Protein AF-A0A534W971-F1 (afdb_monomer_lite)

Sequence (145 aa):
DRLGAWLAGTLPEAEAAEVRRHLDSCAGCAEERDLLREGTSIVPPLPAVEPRVGFATRAAARASELQPRPLGSPWLRWALAGGVAAAAAAAAVLIARPARAPGDEMVVAQRLDLFEDLNVVQNQDALRDLDVVAVLHTLQPEGKP

Structure (mmCIF, N/CA/C/O backbone):
data_AF-A0A534W971-F1
#
_entry.id   AF-A0A534W971-F1
#
loop_
_atom_site.group_PDB
_atom_site.id
_atom_site.type_symbol
_atom_site.label_atom_id
_atom_site.label_alt_id
_atom_site.label_comp_id
_atom_site.label_asym_id
_atom_site.label_entity_id
_atom_site.label_seq_id
_atom_site.pdbx_PDB_ins_code
_atom_site.Cartn_x
_atom_site.Cartn_y
_atom_site.Cartn_z
_atom_site.occupancy
_atom_site.B_iso_or_equiv
_atom_site.auth_seq_id
_atom_site.auth_comp_id
_atom_site.auth_asym_id
_atom_site.auth_atom_id
_atom_site.pdbx_PDB_model_num
ATOM 1 N N . ASP A 1 1 ? -3.644 3.943 2.529 1.00 82.12 1 ASP A N 1
ATOM 2 C CA . ASP A 1 1 ? -4.897 3.512 3.166 1.00 82.12 1 ASP A CA 1
ATOM 3 C C . ASP A 1 1 ? -4.836 2.000 3.411 1.00 82.12 1 ASP A C 1
ATOM 5 O O . ASP A 1 1 ? -4.318 1.287 2.554 1.00 82.12 1 ASP A O 1
ATOM 9 N N . ARG A 1 2 ? -5.261 1.529 4.593 1.00 91.50 2 ARG A N 1
ATOM 10 C CA . ARG A 1 2 ? -5.144 0.124 5.037 1.00 91.50 2 ARG A CA 1
ATOM 11 C C . ARG A 1 2 ? -6.230 -0.758 4.412 1.00 91.50 2 ARG A C 1
ATOM 13 O O . ARG A 1 2 ? -5.945 -1.905 4.079 1.00 91.50 2 ARG A O 1
ATOM 20 N N . LEU A 1 3 ? -7.435 -0.221 4.198 1.00 93.81 3 LEU A N 1
ATOM 21 C CA . LEU A 1 3 ? -8.535 -0.946 3.555 1.00 93.81 3 LEU A CA 1
ATOM 22 C C . LEU A 1 3 ? -8.232 -1.213 2.074 1.00 93.81 3 LEU A C 1
ATOM 24 O O . LEU A 1 3 ? -8.362 -2.350 1.621 1.00 93.81 3 LEU A O 1
ATOM 28 N N . GLY A 1 4 ? -7.723 -0.215 1.345 1.00 91.69 4 GLY A N 1
ATOM 29 C CA . GLY A 1 4 ? -7.263 -0.399 -0.035 1.00 91.69 4 GLY A CA 1
ATOM 30 C C . GLY A 1 4 ? -6.147 -1.446 -0.179 1.00 91.69 4 GLY A C 1
ATOM 31 O O . GLY A 1 4 ? -6.210 -2.293 -1.066 1.00 91.69 4 GLY A O 1
ATOM 32 N N . ALA A 1 5 ? -5.157 -1.448 0.722 1.00 93.75 5 ALA A N 1
ATOM 33 C CA . ALA A 1 5 ? -4.091 -2.458 0.726 1.00 93.75 5 ALA A CA 1
ATOM 34 C C . ALA A 1 5 ? -4.616 -3.873 1.042 1.00 93.75 5 ALA A C 1
ATOM 36 O O . ALA A 1 5 ? -4.120 -4.860 0.496 1.00 93.75 5 ALA A O 1
ATOM 37 N N . TRP A 1 6 ? -5.636 -3.977 1.902 1.00 95.31 6 TRP A N 1
ATOM 38 C CA . TRP A 1 6 ? -6.327 -5.236 2.175 1.00 95.31 6 TRP A CA 1
ATOM 39 C C . TRP A 1 6 ? -7.080 -5.753 0.943 1.00 95.31 6 TRP A C 1
ATOM 41 O O . TRP A 1 6 ? -6.922 -6.915 0.578 1.00 95.31 6 TRP A O 1
ATOM 51 N N . LEU A 1 7 ? -7.840 -4.885 0.263 1.00 92.88 7 LEU A N 1
ATOM 52 C CA . LEU A 1 7 ? -8.568 -5.224 -0.968 1.00 92.88 7 LEU A CA 1
ATOM 53 C C . LEU A 1 7 ? -7.630 -5.635 -2.111 1.00 92.88 7 LEU A C 1
ATOM 55 O O . LEU A 1 7 ? -7.957 -6.540 -2.874 1.00 92.88 7 LEU A O 1
ATOM 59 N N . ALA A 1 8 ? -6.456 -5.008 -2.205 1.00 90.56 8 ALA A N 1
ATOM 60 C CA . ALA A 1 8 ? -5.423 -5.356 -3.178 1.00 90.56 8 ALA A CA 1
ATOM 61 C C . ALA A 1 8 ? -4.649 -6.644 -2.829 1.00 90.56 8 ALA A C 1
ATOM 63 O O . ALA A 1 8 ? -3.823 -7.089 -3.624 1.00 90.56 8 ALA A O 1
ATOM 64 N N . GLY A 1 9 ? -4.874 -7.235 -1.648 1.00 93.44 9 GLY A N 1
ATOM 65 C CA . GLY A 1 9 ? -4.171 -8.440 -1.200 1.00 93.44 9 GLY A CA 1
ATOM 66 C C . GLY A 1 9 ? -2.686 -8.222 -0.893 1.00 93.44 9 GLY A C 1
ATOM 67 O O . GLY A 1 9 ? -1.913 -9.175 -0.908 1.00 93.44 9 GLY A O 1
ATOM 68 N N . THR A 1 10 ? -2.265 -6.981 -0.632 1.00 95.38 10 THR A N 1
ATOM 69 C CA . THR A 1 10 ? -0.850 -6.635 -0.397 1.00 95.38 10 THR A CA 1
ATOM 70 C C . THR A 1 10 ? -0.479 -6.562 1.084 1.00 95.38 10 THR A C 1
ATOM 72 O O . THR A 1 10 ? 0.680 -6.313 1.410 1.00 95.38 10 THR A O 1
ATOM 75 N N . LEU A 1 11 ? -1.449 -6.716 1.992 1.00 95.88 11 LEU A N 1
ATOM 76 C CA . LEU A 1 11 ? -1.190 -6.713 3.432 1.00 95.88 11 LEU A CA 1
ATOM 77 C C . LEU A 1 11 ? -0.617 -8.053 3.916 1.00 95.88 11 LEU A C 1
ATOM 79 O O . LEU A 1 11 ? -1.060 -9.106 3.458 1.00 95.88 11 LEU A O 1
ATOM 83 N N . PRO A 1 12 ? 0.284 -8.033 4.915 1.00 96.44 12 PRO A N 1
ATOM 84 C CA . PRO A 1 12 ? 0.650 -9.233 5.659 1.00 96.44 12 PRO A CA 1
ATOM 85 C C . PRO A 1 12 ? -0.573 -9.885 6.322 1.00 96.44 12 PRO A C 1
ATOM 87 O O . PRO A 1 12 ? -1.476 -9.191 6.791 1.00 96.44 12 PRO A O 1
ATOM 90 N N . GLU A 1 13 ? -0.573 -11.214 6.447 1.00 95.56 13 GLU A N 1
ATOM 91 C CA . GLU A 1 13 ? -1.706 -11.981 7.002 1.00 95.56 13 GLU A CA 1
ATOM 92 C C . GLU A 1 13 ? -2.156 -11.509 8.393 1.00 95.56 13 GLU A C 1
ATOM 94 O O . GLU A 1 13 ? -3.354 -11.404 8.663 1.00 95.56 13 GLU A O 1
ATOM 99 N N . ALA A 1 14 ? -1.206 -11.168 9.271 1.00 95.38 14 ALA A N 1
ATOM 100 C CA . ALA A 1 14 ? -1.509 -10.662 10.610 1.00 95.38 14 ALA A CA 1
ATOM 101 C C . ALA A 1 14 ? -2.327 -9.359 10.556 1.00 95.38 14 ALA A C 1
ATOM 103 O O . ALA A 1 14 ? -3.346 -9.224 11.233 1.00 95.38 14 ALA A O 1
ATOM 104 N N . GLU A 1 15 ? -1.932 -8.430 9.687 1.00 96.50 15 GLU A N 1
ATOM 105 C CA . GLU A 1 15 ? -2.641 -7.167 9.491 1.00 96.50 15 GLU A CA 1
ATOM 106 C C . GLU A 1 15 ? -3.984 -7.370 8.785 1.00 96.50 15 GLU A C 1
ATOM 108 O O . GLU A 1 15 ? -4.981 -6.736 9.132 1.00 96.50 15 GLU A O 1
ATOM 113 N N . ALA A 1 16 ? -4.049 -8.300 7.831 1.00 96.62 16 ALA A N 1
ATOM 114 C CA . ALA A 1 16 ? -5.289 -8.648 7.150 1.00 96.62 16 ALA A CA 1
ATOM 115 C C . ALA A 1 16 ? -6.327 -9.280 8.097 1.00 96.62 16 ALA A C 1
ATOM 117 O O . ALA A 1 16 ? -7.535 -9.139 7.878 1.00 96.62 16 ALA A O 1
ATOM 118 N N . ALA A 1 17 ? -5.883 -9.988 9.139 1.00 96.94 17 ALA A N 1
ATOM 119 C CA . ALA A 1 17 ? -6.757 -10.507 10.188 1.00 96.94 17 ALA A CA 1
ATOM 120 C C . ALA A 1 17 ? -7.297 -9.387 11.095 1.00 96.94 17 ALA A C 1
ATOM 122 O O . ALA A 1 17 ? -8.466 -9.422 11.481 1.00 96.94 17 ALA A O 1
ATOM 123 N N . GLU A 1 18 ? -6.484 -8.373 11.404 1.00 97.00 18 GLU A N 1
ATOM 124 C CA . GLU A 1 18 ? -6.941 -7.191 12.145 1.00 97.00 18 GLU A CA 1
ATOM 125 C C . GLU A 1 18 ? -7.994 -6.397 11.375 1.00 97.00 18 GLU A C 1
ATOM 127 O O . GLU A 1 18 ? -9.022 -6.038 11.949 1.00 97.00 18 GLU A O 1
ATOM 132 N N . VAL A 1 19 ? -7.762 -6.162 10.079 1.00 97.06 19 VAL A N 1
ATOM 133 C CA . VAL A 1 19 ? -8.720 -5.460 9.214 1.00 97.06 19 VAL A CA 1
ATOM 134 C C . VAL A 1 19 ? -10.041 -6.225 9.143 1.00 97.06 19 VAL A C 1
ATOM 136 O O . VAL A 1 19 ? -11.088 -5.620 9.349 1.00 97.06 19 VAL A O 1
ATOM 139 N N . ARG A 1 20 ? -10.013 -7.554 8.954 1.00 96.31 20 ARG A N 1
ATOM 140 C CA . ARG A 1 20 ? -11.229 -8.394 9.001 1.00 96.31 20 ARG A CA 1
ATOM 141 C C . ARG A 1 20 ? -12.006 -8.216 10.299 1.00 96.31 20 ARG A C 1
ATOM 143 O O . ARG A 1 20 ? -13.183 -7.888 10.258 1.00 96.31 20 ARG A O 1
ATOM 150 N N . ARG A 1 21 ? -11.326 -8.343 11.440 1.00 97.31 21 ARG A N 1
ATOM 151 C CA . ARG A 1 21 ? -11.959 -8.191 12.756 1.00 97.31 21 ARG A CA 1
ATOM 152 C C . ARG A 1 21 ? -12.613 -6.820 12.922 1.00 97.31 21 ARG A C 1
ATOM 154 O O . ARG A 1 21 ? -13.684 -6.718 13.509 1.00 97.31 21 ARG A O 1
ATOM 161 N N . HIS A 1 22 ? -11.970 -5.768 12.416 1.00 97.12 22 HIS A N 1
ATOM 162 C CA . HIS A 1 22 ? -12.541 -4.428 12.445 1.00 97.12 22 HIS A CA 1
ATOM 163 C C . HIS A 1 22 ? -13.796 -4.328 11.569 1.00 97.12 22 HIS A C 1
ATOM 165 O O . HIS A 1 22 ? -14.820 -3.843 12.046 1.00 97.12 22 HIS A O 1
ATOM 171 N N . LEU A 1 23 ? -13.737 -4.836 10.335 1.00 97.00 23 LEU A N 1
ATOM 172 C CA . LEU A 1 23 ? -14.872 -4.867 9.406 1.00 97.00 23 LEU A CA 1
ATOM 173 C C . LEU A 1 23 ? -16.068 -5.653 9.963 1.00 97.00 23 LEU A C 1
ATOM 175 O O . LEU A 1 23 ? -17.205 -5.259 9.730 1.00 97.00 23 LEU A O 1
ATOM 179 N N . ASP A 1 24 ? -15.824 -6.705 10.745 1.00 97.25 24 ASP A N 1
ATOM 180 C CA . ASP A 1 24 ? -16.884 -7.476 11.410 1.00 97.25 24 ASP A CA 1
ATOM 181 C C . ASP A 1 24 ? -17.558 -6.689 12.553 1.00 97.25 24 ASP A C 1
ATOM 183 O O . ASP A 1 24 ? -18.699 -6.963 12.919 1.00 97.25 24 ASP A O 1
ATOM 187 N N . SER A 1 25 ? -16.856 -5.705 13.127 1.00 97.31 25 SER A N 1
ATOM 188 C CA . SER A 1 25 ? -17.327 -4.902 14.267 1.00 97.31 25 SER A CA 1
ATOM 189 C C . SER A 1 25 ? -17.875 -3.520 13.891 1.00 97.31 25 SER A C 1
ATOM 191 O O . SER A 1 25 ? -18.576 -2.905 14.693 1.00 97.31 25 SER A O 1
ATOM 193 N N . CYS A 1 26 ? -17.553 -3.011 12.698 1.00 98.12 26 CYS A N 1
ATOM 194 C CA . CYS A 1 26 ? -17.836 -1.637 12.290 1.00 98.12 26 CYS A CA 1
ATOM 195 C C . CYS A 1 26 ? -18.648 -1.595 10.991 1.00 98.12 26 CYS A C 1
ATOM 197 O O . CYS A 1 26 ? -18.110 -1.786 9.900 1.00 98.12 26 CYS A O 1
ATOM 199 N N . ALA A 1 27 ? -19.939 -1.270 11.107 1.00 97.00 27 ALA A N 1
ATOM 200 C CA . ALA A 1 27 ? -20.851 -1.191 9.966 1.00 97.00 27 ALA A CA 1
ATOM 201 C C . ALA A 1 27 ? -20.429 -0.136 8.926 1.00 97.00 27 ALA A C 1
ATOM 203 O O . ALA A 1 27 ? -20.500 -0.410 7.735 1.00 97.00 27 ALA A O 1
ATOM 204 N N . GLY A 1 28 ? -19.928 1.030 9.355 1.00 97.25 28 GLY A N 1
ATOM 205 C CA . GLY A 1 28 ? -19.490 2.083 8.427 1.00 97.25 28 GLY A CA 1
ATOM 206 C C . GLY A 1 28 ? -18.288 1.664 7.575 1.00 97.25 28 GLY A C 1
ATOM 207 O O . GLY A 1 28 ? -18.266 1.893 6.371 1.00 97.25 28 GLY A O 1
ATOM 208 N N . CYS A 1 29 ? -17.313 0.971 8.168 1.00 96.50 29 CYS A N 1
ATOM 209 C CA . CYS A 1 29 ? -16.171 0.454 7.409 1.00 96.50 29 CYS A CA 1
ATOM 210 C C . CYS A 1 29 ? -16.550 -0.749 6.530 1.00 96.50 29 CYS A C 1
ATOM 212 O O . CYS A 1 29 ? -15.944 -0.956 5.479 1.00 96.50 29 CYS A O 1
ATOM 214 N N . ALA A 1 30 ? -17.548 -1.542 6.934 1.00 96.38 30 ALA A N 1
ATOM 215 C CA . ALA A 1 30 ? -18.102 -2.597 6.089 1.00 96.38 30 ALA A CA 1
ATOM 216 C C . ALA A 1 30 ? -18.830 -2.022 4.861 1.00 96.38 30 ALA A C 1
ATOM 218 O O . ALA A 1 30 ? -18.630 -2.523 3.757 1.00 96.38 30 ALA A O 1
ATOM 219 N N . GLU A 1 31 ? -19.598 -0.945 5.034 1.00 97.31 31 GLU A N 1
ATOM 220 C CA . GLU A 1 31 ? -20.243 -0.218 3.935 1.00 97.31 31 GLU A CA 1
ATOM 221 C C . GLU A 1 31 ? -19.205 0.382 2.976 1.00 97.31 31 GLU A C 1
ATOM 223 O O . GLU A 1 31 ? -19.296 0.187 1.765 1.00 97.31 31 GLU A O 1
ATOM 228 N N . GLU A 1 32 ? -18.156 1.023 3.500 1.00 95.88 32 GLU A N 1
ATOM 229 C CA . GLU A 1 32 ? -17.052 1.543 2.682 1.00 95.88 32 GLU A CA 1
ATOM 230 C C . GLU A 1 32 ? -16.363 0.436 1.868 1.00 95.88 32 GLU A C 1
ATOM 232 O O . GLU A 1 32 ? -16.118 0.595 0.670 1.00 95.88 32 GLU A O 1
ATOM 237 N N . ARG A 1 33 ? -16.093 -0.721 2.488 1.00 95.94 33 ARG A N 1
ATOM 238 C CA . ARG A 1 33 ? -15.556 -1.901 1.790 1.00 95.94 33 ARG A CA 1
ATOM 239 C C . ARG A 1 33 ? -16.460 -2.321 0.632 1.00 95.94 33 ARG A C 1
ATOM 241 O O . ARG A 1 33 ? -15.945 -2.670 -0.432 1.00 95.94 33 ARG A O 1
ATOM 248 N N . ASP A 1 34 ? -17.770 -2.333 0.843 1.00 95.56 34 ASP A N 1
ATOM 249 C CA . ASP A 1 34 ? -18.733 -2.781 -0.162 1.00 95.56 34 ASP A CA 1
ATOM 250 C C . ASP A 1 34 ? -18.813 -1.794 -1.332 1.00 95.56 34 ASP A C 1
ATOM 252 O O . ASP A 1 34 ? -18.723 -2.225 -2.483 1.00 95.56 34 ASP A O 1
ATOM 256 N N . LEU A 1 35 ? -18.817 -0.486 -1.055 1.00 95.38 35 LEU A N 1
ATOM 257 C CA . LEU A 1 35 ? -18.732 0.564 -2.078 1.00 95.38 35 LEU A CA 1
ATOM 258 C C . LEU A 1 35 ? -17.437 0.475 -2.897 1.00 95.38 35 LEU A C 1
ATOM 260 O O . LEU A 1 35 ? -17.456 0.593 -4.123 1.00 95.38 35 LEU A O 1
ATOM 264 N N . LEU A 1 36 ? -16.297 0.228 -2.244 1.00 93.62 36 LEU A N 1
ATOM 265 C CA . LEU A 1 36 ? -15.017 0.045 -2.936 1.00 93.62 36 LEU A CA 1
ATOM 266 C C . LEU A 1 36 ? -15.013 -1.223 -3.799 1.00 93.62 36 LEU A C 1
ATOM 268 O O . LEU A 1 36 ? -14.484 -1.218 -4.915 1.00 93.62 36 LEU A O 1
ATOM 272 N N . ARG A 1 37 ? -15.611 -2.317 -3.314 1.00 91.12 37 ARG A N 1
ATOM 273 C CA . ARG A 1 37 ? -15.743 -3.566 -4.076 1.00 91.12 37 ARG A CA 1
ATOM 274 C C . ARG A 1 37 ? -16.653 -3.389 -5.293 1.00 91.12 37 ARG A C 1
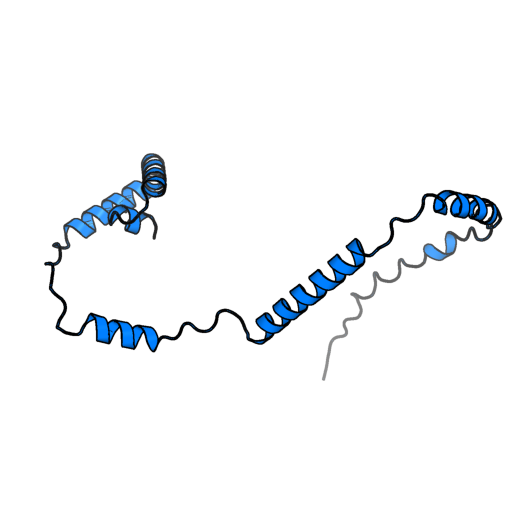ATOM 276 O O . ARG A 1 37 ? -16.323 -3.872 -6.373 1.00 91.12 37 ARG A O 1
ATOM 283 N N . GLU A 1 38 ? -17.762 -2.679 -5.137 1.00 93.44 38 GLU A N 1
ATOM 284 C CA . GLU A 1 38 ? -18.645 -2.332 -6.248 1.00 93.44 38 GLU A CA 1
ATOM 285 C C . GLU A 1 38 ? -17.910 -1.458 -7.272 1.00 93.44 38 GLU A C 1
ATOM 287 O O . GLU A 1 38 ? -17.843 -1.819 -8.447 1.00 93.44 38 GLU A O 1
ATOM 292 N N . GLY A 1 39 ? -17.248 -0.386 -6.829 1.00 91.06 39 GLY A N 1
ATOM 293 C CA . GLY A 1 39 ? -16.481 0.502 -7.706 1.00 91.06 39 GLY A CA 1
ATOM 294 C C . GLY A 1 39 ? -15.377 -0.223 -8.483 1.00 91.06 39 GLY A C 1
ATOM 295 O O . GLY A 1 39 ? -15.205 -0.005 -9.682 1.00 91.06 39 GLY A O 1
ATOM 296 N N . THR A 1 40 ? -14.658 -1.136 -7.827 1.00 87.81 40 THR A N 1
ATOM 297 C CA . THR A 1 40 ? -13.616 -1.948 -8.481 1.00 87.81 40 THR A CA 1
ATOM 298 C C . THR A 1 40 ? -14.179 -2.981 -9.450 1.00 87.81 40 THR A C 1
ATOM 300 O O . THR A 1 40 ? -13.522 -3.272 -10.444 1.00 87.81 40 THR A O 1
ATOM 303 N N . SER A 1 41 ? -15.397 -3.486 -9.235 1.00 88.00 41 SER A N 1
ATOM 304 C CA . SER A 1 41 ? -16.044 -4.416 -10.172 1.00 88.00 41 SER A CA 1
ATOM 305 C C . SER A 1 41 ? -16.395 -3.782 -11.525 1.00 88.00 41 SER A C 1
ATOM 307 O O . SER A 1 41 ? -16.490 -4.484 -12.530 1.00 88.00 41 SER A O 1
ATOM 309 N N . ILE A 1 42 ? -16.548 -2.454 -11.561 1.00 93.19 42 ILE A N 1
ATOM 310 C CA . ILE A 1 42 ? -16.847 -1.689 -12.780 1.00 93.19 42 ILE A CA 1
ATOM 311 C C . ILE A 1 42 ? -15.594 -1.538 -13.653 1.00 93.19 42 ILE A C 1
ATOM 313 O O . ILE A 1 42 ? -15.690 -1.431 -14.877 1.00 93.19 42 ILE A O 1
ATOM 317 N N . VAL A 1 43 ? -14.409 -1.522 -13.038 1.00 88.50 43 VAL A N 1
ATOM 318 C CA . VAL A 1 43 ? -13.142 -1.348 -13.747 1.00 88.50 43 VAL A CA 1
ATOM 319 C C . VAL A 1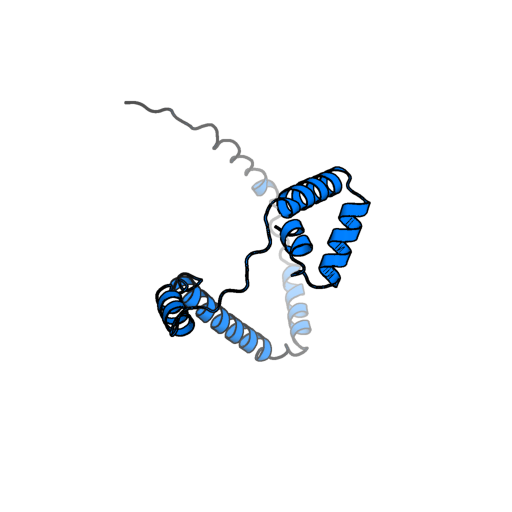 43 ? -12.651 -2.715 -14.233 1.00 88.50 43 VAL A C 1
ATOM 321 O O . VAL A 1 43 ? -12.312 -3.568 -13.412 1.00 88.50 43 VAL A O 1
ATOM 324 N N . PRO A 1 44 ? -12.573 -2.954 -15.554 1.00 85.12 44 PRO A N 1
ATOM 325 C CA . PRO A 1 44 ? -12.058 -4.217 -16.059 1.00 85.12 44 PRO A CA 1
ATOM 326 C C . PRO A 1 44 ? -10.584 -4.389 -15.661 1.00 85.12 44 PRO A C 1
ATOM 328 O O . PRO A 1 44 ? -9.833 -3.406 -15.644 1.00 85.12 44 PRO A O 1
ATOM 331 N N . PRO A 1 45 ? -10.136 -5.626 -15.376 1.00 83.69 45 PRO A N 1
ATOM 332 C CA . PRO A 1 45 ? -8.735 -5.877 -15.081 1.00 83.69 45 PRO A CA 1
ATOM 333 C C . PRO A 1 45 ? -7.878 -5.447 -16.273 1.00 83.69 45 PRO A C 1
ATOM 335 O O . PRO A 1 45 ? -8.167 -5.778 -17.426 1.00 83.69 45 PRO A O 1
ATOM 338 N N . LEU A 1 46 ? -6.814 -4.695 -15.993 1.00 86.56 46 LEU A N 1
ATOM 339 C CA . LEU A 1 46 ? -5.868 -4.295 -17.025 1.00 86.56 46 LEU A CA 1
ATOM 340 C C . LEU A 1 46 ? -5.123 -5.535 -17.537 1.00 86.56 46 LEU A C 1
ATOM 342 O O . LEU A 1 46 ? -4.694 -6.365 -16.729 1.00 86.56 46 LEU A O 1
ATOM 346 N N . PRO A 1 47 ? -4.934 -5.671 -18.860 1.00 88.44 47 PRO A N 1
ATOM 347 C CA . PRO A 1 47 ? -4.109 -6.741 -19.390 1.00 88.44 47 PRO A CA 1
ATOM 348 C C . PRO A 1 47 ? -2.679 -6.591 -18.865 1.00 88.44 47 PRO A C 1
ATOM 350 O O . PRO A 1 47 ? -2.164 -5.479 -18.734 1.00 88.44 47 PRO A O 1
ATOM 353 N N . ALA A 1 48 ? -2.020 -7.717 -18.598 1.00 86.38 48 ALA A N 1
ATOM 354 C CA . ALA A 1 48 ? -0.589 -7.713 -18.342 1.00 86.38 48 ALA A CA 1
ATOM 355 C C . ALA A 1 48 ? 0.130 -7.252 -19.621 1.00 86.38 48 ALA A C 1
ATOM 357 O O . ALA A 1 48 ? 0.092 -7.935 -20.645 1.00 86.38 48 ALA A O 1
ATOM 358 N N . VAL A 1 49 ? 0.738 -6.066 -19.578 1.00 90.19 49 VAL A N 1
ATOM 359 C CA . VAL A 1 49 ? 1.492 -5.489 -20.697 1.00 90.19 49 VAL A CA 1
ATOM 360 C C . VAL A 1 49 ? 2.973 -5.553 -20.368 1.00 90.19 49 VAL A C 1
ATOM 362 O O . VAL A 1 49 ? 3.409 -5.008 -19.354 1.00 90.19 49 VAL A O 1
ATOM 365 N N . GLU A 1 50 ? 3.749 -6.173 -21.255 1.00 91.94 50 GLU A N 1
ATOM 366 C CA . GLU A 1 50 ? 5.201 -6.199 -21.121 1.00 91.94 50 GLU A CA 1
ATOM 367 C C . GLU A 1 50 ? 5.773 -4.782 -21.321 1.00 91.94 50 GLU A C 1
ATOM 369 O O . GLU A 1 50 ? 5.475 -4.125 -22.332 1.00 91.94 50 GLU A O 1
ATOM 374 N N . PRO A 1 51 ? 6.591 -4.269 -20.386 1.00 91.62 51 PRO A N 1
ATOM 375 C CA . PRO A 1 51 ? 7.229 -2.974 -20.550 1.00 91.62 51 PRO A CA 1
ATOM 376 C C . PRO A 1 51 ? 8.126 -2.927 -21.794 1.00 91.62 51 PRO A C 1
ATOM 378 O O . PRO A 1 51 ? 8.768 -3.901 -22.179 1.00 91.62 51 PRO A O 1
ATOM 381 N N . ARG A 1 52 ? 8.245 -1.746 -22.415 1.00 93.44 52 ARG A N 1
ATOM 382 C CA . ARG A 1 52 ? 9.157 -1.558 -23.558 1.00 93.44 52 ARG A CA 1
ATOM 383 C C . ARG A 1 52 ? 10.605 -1.846 -23.153 1.00 93.44 52 ARG A C 1
ATOM 385 O O . ARG A 1 52 ? 11.025 -1.472 -22.057 1.00 93.44 52 ARG A O 1
ATOM 392 N N . VAL A 1 53 ? 11.403 -2.365 -24.088 1.00 95.25 53 VAL A N 1
ATOM 393 C CA . VAL A 1 53 ? 12.842 -2.617 -23.889 1.00 95.25 53 VAL A CA 1
ATOM 394 C C . VAL A 1 53 ? 13.545 -1.404 -23.254 1.00 95.25 53 VAL A C 1
ATOM 396 O O . VAL A 1 53 ? 13.311 -0.240 -23.613 1.00 95.25 53 VAL A O 1
ATOM 399 N N . GLY A 1 54 ? 14.372 -1.676 -22.241 1.00 93.62 54 GLY A N 1
ATOM 400 C CA . GLY A 1 54 ? 15.098 -0.664 -21.469 1.00 93.62 54 GLY A CA 1
ATOM 401 C C . GLY A 1 54 ? 14.250 0.132 -20.468 1.00 93.62 54 GLY A C 1
ATOM 402 O O . GLY A 1 54 ? 14.748 1.113 -19.917 1.00 93.62 54 GLY A O 1
ATOM 403 N N . PHE A 1 55 ? 12.984 -0.240 -20.225 1.00 95.25 55 PHE A N 1
ATOM 404 C CA . PHE A 1 55 ? 12.130 0.427 -19.231 1.00 95.25 55 PHE A CA 1
ATOM 405 C C . PHE A 1 55 ? 12.762 0.426 -17.838 1.00 95.25 55 PHE A C 1
ATOM 407 O O . PHE A 1 55 ? 12.896 1.495 -17.253 1.00 95.25 55 PHE A O 1
ATOM 414 N N . ALA A 1 56 ? 13.216 -0.733 -17.349 1.00 93.50 56 ALA A N 1
ATOM 415 C CA . ALA A 1 56 ? 13.839 -0.851 -16.030 1.00 93.50 56 ALA A CA 1
ATOM 416 C C . ALA A 1 56 ? 15.070 0.060 -15.890 1.00 93.50 56 ALA A C 1
ATOM 418 O O . ALA A 1 56 ? 15.197 0.782 -14.906 1.00 93.50 56 ALA A O 1
ATOM 419 N N . THR A 1 57 ? 15.930 0.104 -16.912 1.00 94.88 57 THR A N 1
ATOM 420 C CA . THR A 1 57 ? 17.116 0.973 -16.936 1.00 94.88 57 THR A CA 1
ATOM 421 C C . THR A 1 57 ? 16.736 2.451 -16.888 1.00 94.88 57 THR A C 1
ATOM 423 O O . THR A 1 57 ? 17.300 3.205 -16.099 1.00 94.88 57 THR A O 1
ATOM 426 N N . ARG A 1 58 ? 15.751 2.877 -17.695 1.00 94.19 58 ARG A N 1
ATOM 427 C CA . ARG A 1 58 ? 15.267 4.266 -17.680 1.00 94.19 58 ARG A CA 1
ATOM 428 C C . ARG A 1 58 ? 14.615 4.618 -16.344 1.00 94.19 58 ARG A C 1
ATOM 430 O O . ARG A 1 58 ? 14.883 5.691 -15.819 1.00 94.19 58 ARG A O 1
ATOM 437 N N . ALA A 1 59 ? 13.795 3.729 -15.788 1.00 93.81 59 ALA A N 1
ATOM 438 C CA . ALA A 1 59 ? 13.144 3.931 -14.497 1.00 93.81 59 ALA A CA 1
ATOM 439 C C . ALA A 1 59 ? 14.172 4.066 -13.364 1.00 93.81 59 ALA A C 1
ATOM 441 O O . ALA A 1 59 ? 14.085 5.006 -12.581 1.00 93.81 59 ALA A O 1
ATOM 442 N N . ALA A 1 60 ? 15.184 3.194 -13.327 1.00 91.12 60 ALA A N 1
ATOM 443 C CA . ALA A 1 60 ? 16.266 3.259 -12.347 1.00 91.12 60 ALA A CA 1
ATOM 444 C C . ALA A 1 60 ? 17.089 4.550 -12.473 1.00 91.12 60 ALA A C 1
ATOM 446 O O . ALA A 1 60 ? 17.354 5.204 -11.466 1.00 91.12 60 ALA A O 1
ATOM 447 N N . ALA A 1 61 ? 17.435 4.961 -13.699 1.00 91.31 61 ALA A N 1
ATOM 448 C CA . ALA A 1 61 ? 18.151 6.214 -13.935 1.00 91.31 61 ALA A CA 1
ATOM 449 C C . ALA A 1 61 ? 17.362 7.418 -13.390 1.00 91.31 61 ALA A C 1
ATOM 451 O O . ALA A 1 61 ? 17.890 8.197 -12.599 1.00 91.31 61 ALA A O 1
ATOM 452 N N . ARG A 1 62 ? 16.063 7.514 -13.703 1.00 89.69 62 ARG A N 1
ATOM 453 C CA . ARG A 1 62 ? 15.198 8.590 -13.188 1.00 89.69 62 ARG A CA 1
ATOM 454 C C . ARG A 1 62 ? 14.988 8.524 -11.676 1.00 89.69 62 ARG A C 1
ATOM 456 O O . ARG A 1 62 ? 14.966 9.560 -11.023 1.00 89.69 62 ARG A O 1
ATOM 463 N N . ALA A 1 63 ? 14.867 7.328 -11.107 1.00 88.00 63 ALA A N 1
ATOM 464 C CA . ALA A 1 63 ? 14.772 7.159 -9.66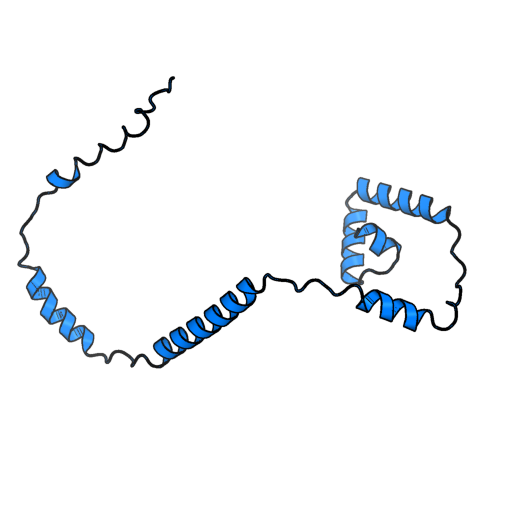0 1.00 88.00 63 ALA A CA 1
ATOM 465 C C . ALA A 1 63 ? 16.057 7.617 -8.950 1.00 88.00 63 ALA A C 1
ATOM 467 O O . ALA A 1 63 ? 15.982 8.185 -7.867 1.00 88.00 63 ALA A O 1
ATOM 468 N N . SER A 1 64 ? 17.226 7.426 -9.570 1.00 81.94 64 SER A N 1
ATOM 469 C CA . SER A 1 64 ? 18.503 7.897 -9.022 1.00 81.94 64 SER A CA 1
ATOM 470 C C . SER A 1 64 ? 18.689 9.418 -9.116 1.00 81.94 64 SER A C 1
ATOM 472 O O . SER A 1 64 ? 19.313 10.005 -8.236 1.00 81.94 64 SER A O 1
ATOM 474 N N . GLU A 1 65 ? 18.104 10.066 -10.134 1.00 80.12 65 GLU A N 1
ATOM 475 C CA . GLU A 1 65 ? 18.052 11.535 -10.249 1.00 80.12 65 GLU A CA 1
ATOM 476 C C . GLU A 1 65 ? 17.220 12.158 -9.118 1.00 80.12 65 GLU A C 1
ATOM 478 O O . GLU A 1 65 ? 17.525 13.251 -8.637 1.00 80.12 65 GLU A O 1
ATOM 483 N N . LEU A 1 66 ? 16.203 11.438 -8.635 1.00 75.44 66 LEU A N 1
ATOM 484 C CA . LEU A 1 66 ? 15.464 11.766 -7.419 1.00 75.44 66 LEU A CA 1
ATOM 485 C C . LEU A 1 66 ? 16.291 11.364 -6.190 1.00 75.44 66 LEU A C 1
ATOM 487 O O . LEU A 1 66 ? 15.888 10.504 -5.409 1.00 75.44 66 LEU A O 1
ATOM 491 N N . GLN A 1 67 ? 17.469 11.970 -6.012 1.00 67.94 67 GLN A N 1
ATOM 492 C CA . GLN A 1 67 ? 18.262 11.753 -4.804 1.00 67.94 67 GLN A CA 1
ATOM 493 C C . GLN A 1 67 ? 17.377 12.006 -3.574 1.00 67.94 67 GLN A C 1
ATOM 495 O O . GLN A 1 67 ? 16.844 13.116 -3.434 1.00 67.94 67 GLN A O 1
ATOM 500 N N . PRO A 1 68 ? 17.221 11.026 -2.659 1.00 63.72 68 PRO A N 1
ATOM 501 C CA . PRO A 1 68 ? 16.562 11.293 -1.397 1.00 63.72 68 PRO A CA 1
ATOM 502 C C . PRO A 1 68 ? 17.348 12.414 -0.730 1.00 63.72 68 PRO A C 1
ATOM 504 O O . PRO A 1 68 ? 18.561 12.302 -0.520 1.00 63.72 68 PRO A O 1
ATOM 507 N N . ARG A 1 69 ? 16.670 13.530 -0.439 1.00 65.12 69 ARG A N 1
ATOM 508 C CA . ARG A 1 69 ? 17.282 14.589 0.357 1.00 65.12 69 ARG A CA 1
ATOM 509 C C . ARG A 1 69 ? 17.819 13.927 1.622 1.00 65.12 69 ARG A C 1
ATOM 511 O O . ARG A 1 69 ? 17.060 13.187 2.251 1.00 65.12 69 ARG A O 1
ATOM 518 N N . PRO A 1 70 ? 19.101 14.131 1.973 1.00 67.56 70 PRO A N 1
ATOM 519 C CA . PRO A 1 70 ? 19.645 13.544 3.181 1.00 67.56 70 PRO A CA 1
ATOM 520 C C . PRO A 1 70 ? 18.714 13.902 4.339 1.00 67.56 70 PRO A C 1
ATOM 522 O O . PRO A 1 70 ? 18.500 15.078 4.627 1.00 67.56 70 PRO A O 1
ATOM 525 N N . LEU A 1 71 ? 18.115 12.881 4.956 1.00 60.59 71 LEU A N 1
ATOM 526 C CA . LEU A 1 71 ? 17.315 13.065 6.158 1.00 60.59 71 LEU A CA 1
ATOM 527 C C . LEU A 1 71 ? 18.262 13.606 7.234 1.00 60.59 71 LEU A C 1
ATOM 529 O O . LEU A 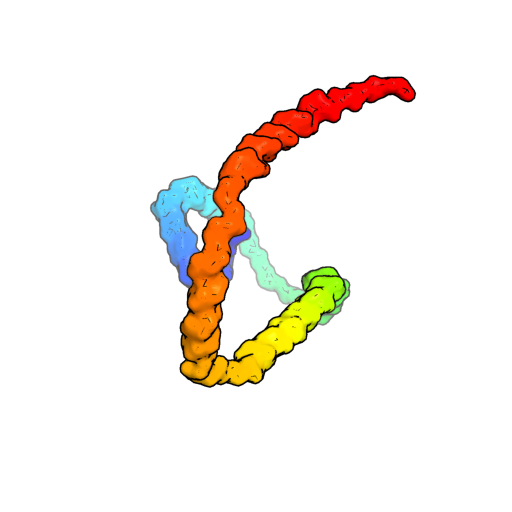1 71 ? 19.252 12.964 7.596 1.00 60.59 71 LEU A O 1
ATOM 533 N N . GLY A 1 72 ? 17.985 14.830 7.675 1.00 64.81 72 GLY A N 1
ATOM 534 C CA . GLY A 1 72 ? 18.761 15.543 8.683 1.00 64.81 72 GLY A CA 1
ATOM 535 C C . GLY A 1 72 ? 19.635 16.659 8.113 1.00 64.81 72 GLY A C 1
ATOM 536 O O . GLY A 1 72 ? 20.422 16.468 7.186 1.00 64.81 72 GLY A O 1
ATOM 537 N N . SER A 1 73 ? 19.518 17.836 8.734 1.00 74.56 73 SER A N 1
ATOM 538 C CA . SER A 1 73 ? 20.439 18.953 8.531 1.00 74.56 73 SER A CA 1
ATOM 539 C C . SER A 1 73 ? 21.879 18.494 8.797 1.00 74.56 73 SER A C 1
ATOM 541 O O . SER A 1 73 ? 22.103 17.751 9.760 1.00 74.56 73 SER A O 1
ATOM 543 N N . PRO A 1 74 ? 22.874 18.938 8.006 1.00 76.12 74 PRO A N 1
ATOM 544 C CA . PRO A 1 74 ? 24.279 18.621 8.259 1.00 76.12 74 PRO A CA 1
ATOM 545 C C . PRO A 1 74 ? 24.700 18.976 9.693 1.00 76.12 74 PRO A C 1
ATOM 547 O O . PRO A 1 74 ? 25.489 18.249 10.286 1.00 76.12 74 PRO A O 1
ATOM 550 N N . TRP A 1 75 ? 24.106 20.013 10.293 1.00 79.81 75 TRP A N 1
ATOM 551 C CA . TRP A 1 75 ? 24.349 20.389 11.688 1.00 79.81 75 TRP A CA 1
ATOM 552 C C . TRP A 1 75 ? 23.924 19.308 12.695 1.00 79.81 75 TRP A C 1
ATOM 554 O O . TRP A 1 75 ? 24.650 19.038 13.649 1.00 79.81 75 TRP A O 1
ATOM 564 N N . LEU A 1 76 ? 22.804 18.617 12.451 1.00 79.88 76 LEU A N 1
ATOM 565 C CA . LEU A 1 76 ? 22.313 17.552 13.332 1.00 79.88 76 LEU A CA 1
ATOM 566 C C . LEU A 1 76 ? 23.262 16.343 13.343 1.00 79.88 76 LEU A C 1
ATOM 568 O O . LEU A 1 76 ? 23.436 15.704 14.375 1.00 79.88 76 LEU A O 1
ATOM 572 N N . ARG A 1 77 ? 23.925 16.055 12.215 1.00 78.81 77 ARG A N 1
ATOM 573 C CA . ARG A 1 77 ? 24.927 14.978 12.124 1.00 78.81 77 ARG A CA 1
ATOM 574 C C . ARG A 1 77 ? 26.151 15.275 12.987 1.00 78.81 77 ARG A C 1
ATOM 576 O O . ARG A 1 77 ? 26.619 14.388 13.694 1.00 78.81 77 ARG A O 1
ATOM 583 N N . TRP A 1 78 ? 26.625 16.521 12.972 1.00 77.62 78 TRP A N 1
ATOM 584 C CA . TRP A 1 78 ? 27.722 16.963 13.837 1.00 77.62 78 TRP A CA 1
ATOM 585 C C . TRP A 1 78 ? 27.314 16.992 15.313 1.00 77.62 78 TRP A C 1
ATOM 587 O O . TRP A 1 78 ? 28.096 16.571 16.161 1.00 77.62 78 TRP A O 1
ATOM 597 N N . ALA A 1 79 ? 26.080 17.403 15.621 1.00 76.75 79 ALA A N 1
ATOM 598 C CA . ALA A 1 79 ? 25.551 17.379 16.984 1.00 76.75 79 ALA A CA 1
ATOM 599 C C . ALA A 1 79 ? 25.454 15.949 17.546 1.00 76.75 79 ALA A C 1
ATOM 601 O O . ALA A 1 79 ? 25.865 15.705 18.678 1.00 76.75 79 ALA A O 1
ATOM 602 N N . LEU A 1 80 ? 24.976 14.986 16.749 1.00 77.12 80 LEU A N 1
ATOM 603 C CA . LEU A 1 80 ? 24.906 13.578 17.152 1.00 77.12 80 LEU A CA 1
ATOM 604 C C . LEU A 1 80 ? 26.298 12.952 17.298 1.00 77.12 80 LEU A C 1
ATOM 606 O O . LEU A 1 80 ? 26.549 12.267 18.286 1.00 77.12 80 LEU A O 1
ATOM 610 N N . ALA A 1 81 ? 27.220 13.220 16.368 1.00 74.31 81 ALA A N 1
ATOM 611 C CA . ALA A 1 81 ? 28.602 12.750 16.474 1.00 74.31 81 ALA A CA 1
ATOM 612 C C . ALA A 1 81 ? 29.300 13.303 17.732 1.00 74.31 81 ALA A C 1
ATOM 614 O O . ALA A 1 81 ? 29.952 12.551 18.458 1.00 74.31 81 ALA A O 1
ATOM 615 N N . GLY A 1 82 ? 29.102 14.592 18.037 1.00 73.69 82 GLY A N 1
ATOM 616 C CA . GLY A 1 82 ? 29.586 15.210 19.273 1.00 73.69 82 GLY A CA 1
ATOM 617 C C . GLY A 1 82 ? 28.940 14.614 20.528 1.00 73.69 82 GLY A C 1
ATOM 618 O O . GLY A 1 82 ? 29.637 14.327 21.500 1.00 73.69 82 GLY A O 1
ATOM 619 N N . GLY A 1 83 ? 27.629 14.358 20.492 1.00 72.38 83 GLY A N 1
ATOM 620 C CA . GLY A 1 83 ? 26.893 13.735 21.594 1.00 72.38 83 GLY A CA 1
ATOM 621 C C . GLY A 1 83 ? 27.374 12.319 21.922 1.00 72.38 83 GLY A C 1
ATOM 622 O O . GLY A 1 83 ? 27.570 11.994 23.092 1.00 72.38 83 GLY A O 1
ATOM 623 N N . VAL A 1 84 ? 27.637 11.492 20.904 1.00 78.56 84 VAL A N 1
ATOM 624 C CA . VAL A 1 84 ? 28.176 10.131 21.093 1.00 78.56 84 VAL A CA 1
ATOM 625 C C . VAL A 1 84 ? 29.580 10.171 21.700 1.00 78.56 84 VAL A C 1
ATOM 627 O O . VAL A 1 84 ? 29.863 9.415 22.630 1.00 78.56 84 VAL A O 1
ATOM 630 N N . ALA A 1 85 ? 30.446 11.078 21.236 1.00 73.38 85 ALA A N 1
ATOM 631 C CA . ALA A 1 85 ? 31.786 11.240 21.800 1.00 73.38 85 ALA A CA 1
ATOM 632 C C . ALA A 1 85 ? 31.744 11.687 23.275 1.00 73.38 85 ALA A C 1
ATOM 634 O O . ALA A 1 85 ? 32.467 11.140 24.110 1.00 73.38 85 ALA A O 1
ATOM 635 N N . ALA A 1 86 ? 30.859 12.629 23.615 1.00 73.75 86 ALA A N 1
ATOM 636 C CA . ALA A 1 86 ? 30.674 13.091 24.990 1.00 73.75 86 ALA A CA 1
ATOM 637 C C . ALA A 1 86 ? 30.132 11.982 25.911 1.00 73.75 86 ALA A C 1
ATOM 639 O O . ALA A 1 86 ? 30.622 11.816 27.028 1.00 73.75 86 ALA A O 1
ATOM 640 N N . ALA A 1 87 ? 29.171 11.182 25.438 1.00 76.25 87 ALA A N 1
ATOM 641 C CA . ALA A 1 87 ? 28.630 10.053 26.194 1.00 76.25 87 ALA A CA 1
ATOM 642 C C . ALA A 1 87 ? 29.689 8.967 26.452 1.00 76.25 87 ALA A C 1
ATOM 644 O O . ALA A 1 87 ? 29.791 8.461 27.570 1.00 76.25 87 ALA A O 1
ATOM 645 N N . ALA A 1 88 ? 30.520 8.649 25.454 1.00 78.44 88 ALA A N 1
ATOM 646 C CA . ALA A 1 88 ? 31.621 7.699 25.609 1.00 78.44 88 ALA A CA 1
ATOM 647 C C . ALA A 1 88 ? 32.670 8.193 26.622 1.00 78.44 88 ALA A C 1
ATOM 649 O O . ALA A 1 88 ? 33.126 7.417 27.462 1.00 78.44 88 ALA A O 1
ATOM 650 N N . ALA A 1 89 ? 33.006 9.487 26.599 1.00 78.94 89 ALA A N 1
ATOM 651 C CA . ALA A 1 89 ? 33.909 10.088 27.578 1.00 78.94 89 ALA A CA 1
ATOM 652 C C . ALA A 1 89 ? 33.321 10.061 29.001 1.00 78.94 89 ALA A C 1
ATOM 654 O O . ALA A 1 89 ? 34.015 9.692 29.947 1.00 78.94 89 ALA A O 1
ATOM 655 N N . ALA A 1 90 ? 32.033 10.383 29.163 1.00 78.38 90 ALA A N 1
ATOM 656 C CA . ALA A 1 90 ? 31.355 10.311 30.458 1.00 78.38 90 ALA A CA 1
ATOM 657 C C . ALA A 1 90 ? 31.305 8.873 31.006 1.00 78.38 90 ALA A C 1
ATOM 659 O O . ALA A 1 90 ? 31.579 8.652 32.187 1.00 78.38 90 ALA A O 1
ATOM 660 N N . ALA A 1 91 ? 31.023 7.887 30.149 1.00 77.75 91 ALA A N 1
ATOM 661 C CA . ALA A 1 91 ? 31.063 6.475 30.520 1.00 77.75 91 ALA A CA 1
ATOM 662 C C . ALA A 1 91 ? 32.477 6.039 30.936 1.00 77.75 91 ALA A C 1
ATOM 664 O O . ALA A 1 91 ? 32.635 5.388 31.967 1.00 77.75 91 ALA A O 1
ATOM 665 N N . ALA A 1 92 ? 33.513 6.455 30.200 1.00 78.56 92 ALA A N 1
ATOM 666 C CA . ALA A 1 92 ? 34.901 6.177 30.563 1.00 78.56 92 ALA A CA 1
ATOM 667 C C . ALA A 1 92 ? 35.277 6.785 31.926 1.00 78.56 92 ALA A C 1
ATOM 669 O O . ALA A 1 92 ? 35.923 6.116 32.727 1.00 78.56 92 ALA A O 1
ATOM 670 N N . VAL A 1 93 ? 34.826 8.008 32.231 1.00 80.94 93 VAL A N 1
ATOM 671 C CA . VAL A 1 93 ? 35.038 8.645 33.545 1.00 80.94 93 VAL A CA 1
ATOM 672 C C . VAL A 1 93 ? 34.324 7.888 34.665 1.00 80.94 93 VAL A C 1
ATOM 674 O O . VAL A 1 93 ? 34.894 7.732 35.742 1.00 80.94 93 VAL A O 1
ATOM 677 N N . LEU A 1 94 ? 33.102 7.400 34.436 1.00 74.19 94 LEU A N 1
ATOM 678 C CA . LEU A 1 94 ? 32.374 6.601 35.427 1.00 74.19 94 LEU A CA 1
ATOM 679 C C . LEU A 1 94 ? 33.050 5.250 35.690 1.00 74.19 94 LEU A C 1
ATOM 681 O O . LEU A 1 94 ? 33.140 4.843 36.844 1.00 74.19 94 LEU A O 1
ATOM 685 N N . ILE A 1 95 ? 33.562 4.590 34.648 1.00 77.62 95 ILE A N 1
ATOM 686 C CA . ILE A 1 95 ? 34.267 3.302 34.762 1.00 77.62 95 ILE A CA 1
ATOM 687 C C . ILE A 1 95 ? 35.644 3.480 35.415 1.00 77.62 95 ILE A C 1
ATOM 689 O O . ILE A 1 95 ? 36.054 2.662 36.233 1.00 77.62 95 ILE A O 1
ATOM 693 N N . ALA A 1 96 ? 36.360 4.554 35.076 1.00 74.00 96 ALA A N 1
ATOM 694 C CA . ALA A 1 96 ? 37.676 4.858 35.632 1.00 74.00 96 ALA A CA 1
ATOM 695 C C . ALA A 1 96 ? 37.611 5.467 37.039 1.00 74.00 96 ALA A C 1
ATOM 697 O O . ALA A 1 96 ? 38.656 5.695 37.651 1.00 74.00 96 ALA A O 1
ATOM 698 N N . ARG A 1 97 ? 36.410 5.757 37.562 1.00 65.06 97 ARG A N 1
ATOM 699 C CA . ARG A 1 97 ? 36.256 6.306 38.906 1.00 65.06 97 ARG A CA 1
ATOM 700 C C . ARG A 1 97 ? 36.633 5.210 39.909 1.00 65.06 97 ARG A C 1
ATOM 702 O O . ARG A 1 97 ? 35.921 4.210 39.993 1.00 65.06 97 ARG A O 1
ATOM 709 N N . PRO A 1 98 ? 37.733 5.361 40.670 1.00 60.69 98 PRO A N 1
ATOM 710 C CA . PRO A 1 98 ? 38.106 4.359 41.655 1.00 60.69 98 PRO A CA 1
ATOM 711 C C . PRO A 1 98 ? 36.966 4.230 42.663 1.00 60.69 98 PRO A C 1
ATOM 713 O O . PRO A 1 98 ? 36.442 5.243 43.142 1.00 60.69 98 PRO A O 1
ATOM 716 N N . ALA A 1 99 ? 36.566 2.989 42.958 1.00 59.03 99 ALA A N 1
ATOM 717 C CA . ALA A 1 99 ? 35.633 2.703 44.036 1.00 59.03 99 ALA A CA 1
ATOM 718 C C . ALA A 1 99 ? 36.147 3.421 45.285 1.00 59.03 99 ALA A C 1
ATOM 720 O O . ALA A 1 99 ? 37.284 3.212 45.712 1.00 59.03 99 ALA A O 1
ATOM 721 N N . ARG A 1 100 ? 35.338 4.346 45.804 1.00 54.16 100 ARG A N 1
ATOM 722 C CA . ARG A 1 100 ? 35.652 5.105 47.010 1.00 54.16 100 ARG A CA 1
ATOM 723 C C . ARG A 1 100 ? 35.942 4.072 48.098 1.00 54.16 100 ARG A C 1
ATOM 725 O O . ARG A 1 100 ? 35.070 3.267 48.416 1.00 54.16 100 ARG A O 1
ATOM 732 N N . ALA A 1 101 ? 37.188 4.019 48.565 1.00 52.41 101 ALA A N 1
ATOM 733 C CA . ALA A 1 101 ? 37.583 3.060 49.584 1.00 52.41 101 ALA A CA 1
ATOM 734 C C . ALA A 1 101 ? 36.702 3.271 50.835 1.00 52.41 101 ALA A C 1
ATOM 736 O O . ALA A 1 101 ? 36.351 4.422 51.111 1.00 52.41 101 ALA A O 1
ATOM 737 N N . PRO A 1 102 ? 36.367 2.224 51.614 1.00 50.25 102 PRO A N 1
ATOM 738 C CA . PRO A 1 102 ? 35.435 2.299 52.753 1.00 50.25 102 PRO A CA 1
ATOM 739 C C . PRO A 1 102 ? 35.890 3.178 53.939 1.00 50.25 102 PRO A C 1
ATOM 741 O O . PRO A 1 102 ? 35.364 3.051 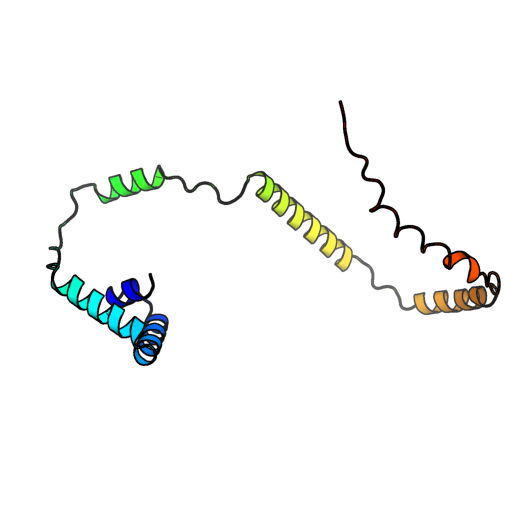55.035 1.00 50.25 102 PRO A O 1
ATOM 744 N N . GLY A 1 103 ? 36.887 4.048 53.760 1.00 51.94 103 GLY A N 1
ATOM 745 C CA . GLY A 1 103 ? 37.385 4.967 54.786 1.00 51.94 103 GLY A CA 1
ATOM 746 C C . GLY A 1 103 ? 36.696 6.335 54.810 1.00 51.94 103 GLY A C 1
ATOM 747 O O . GLY A 1 103 ? 36.952 7.113 55.723 1.00 51.94 103 GLY A O 1
ATOM 748 N N . ASP A 1 104 ? 35.830 6.648 53.839 1.00 51.75 104 ASP A N 1
ATOM 749 C CA . ASP A 1 104 ? 35.179 7.969 53.760 1.00 51.75 104 ASP A CA 1
ATOM 750 C C . ASP A 1 104 ? 34.061 8.154 54.806 1.00 51.75 104 ASP A C 1
ATOM 752 O O . ASP A 1 104 ? 33.690 9.278 55.125 1.00 51.75 104 ASP A O 1
ATOM 756 N N . GLU A 1 105 ? 33.575 7.067 55.413 1.00 51.88 105 GLU A N 1
ATOM 757 C CA . GLU A 1 105 ? 32.605 7.111 56.517 1.00 51.88 105 GLU A CA 1
ATOM 758 C C . GLU A 1 105 ? 33.249 7.624 57.823 1.00 51.88 105 GLU A C 1
ATOM 760 O O . GLU A 1 105 ? 32.617 8.328 58.610 1.00 51.88 105 GLU A O 1
ATOM 765 N N . MET A 1 106 ? 34.553 7.380 58.011 1.00 52.00 106 MET A N 1
ATOM 766 C CA . MET A 1 106 ? 35.307 7.846 59.183 1.00 52.00 106 MET A CA 1
ATOM 767 C C . MET A 1 106 ? 35.626 9.349 59.135 1.00 52.00 106 MET A C 1
ATOM 769 O O . MET A 1 106 ? 35.757 9.985 60.180 1.00 52.00 106 MET A O 1
ATOM 773 N N . VAL A 1 107 ? 35.715 9.939 57.937 1.00 55.69 107 VAL A N 1
ATOM 774 C CA . VAL A 1 107 ? 35.960 11.384 57.763 1.00 55.69 107 VAL A CA 1
ATOM 775 C C . VAL A 1 107 ? 34.674 12.196 57.960 1.00 55.69 107 VAL A C 1
ATOM 777 O O . VAL A 1 107 ? 34.726 13.329 58.437 1.00 55.69 107 VAL A O 1
ATOM 780 N N . VAL A 1 108 ? 33.507 11.615 57.664 1.00 57.16 108 VAL A N 1
ATOM 781 C CA . VAL A 1 108 ? 32.205 12.252 57.924 1.00 57.16 108 VAL A CA 1
ATOM 782 C C . VAL A 1 108 ? 31.925 12.328 59.428 1.00 57.16 108 VAL A C 1
ATOM 784 O O . VAL A 1 108 ? 31.461 13.366 59.896 1.00 57.16 108 VAL A O 1
ATOM 787 N N . ALA A 1 109 ? 32.299 11.300 60.198 1.00 54.06 109 ALA A N 1
ATOM 788 C CA . ALA A 1 109 ? 32.146 11.294 61.656 1.00 54.06 109 ALA A CA 1
ATOM 789 C C . ALA A 1 109 ? 32.969 12.393 62.354 1.00 54.06 109 ALA A C 1
ATOM 791 O O . ALA A 1 109 ? 32.454 13.062 63.241 1.00 54.06 109 ALA A O 1
ATOM 792 N N . GLN A 1 110 ? 34.201 12.667 61.905 1.00 55.81 110 GLN A N 1
ATOM 793 C CA . GLN A 1 110 ? 35.006 13.774 62.453 1.00 55.81 110 GLN A CA 1
ATOM 794 C C . GLN A 1 110 ? 34.440 15.165 62.130 1.00 55.81 110 GLN A C 1
ATOM 796 O O . GLN A 1 110 ? 34.788 16.141 62.789 1.00 55.81 110 GLN A O 1
ATOM 801 N N . ARG A 1 111 ? 33.594 15.281 61.099 1.00 54.91 111 ARG A N 1
ATOM 802 C CA . ARG A 1 111 ? 33.010 16.559 60.676 1.00 54.91 111 ARG A CA 1
ATOM 803 C C . ARG A 1 111 ? 31.660 16.854 61.321 1.00 54.91 111 ARG A C 1
ATOM 805 O O . ARG A 1 111 ? 31.222 17.993 61.226 1.00 54.91 111 ARG A O 1
ATOM 812 N N . LEU A 1 112 ? 31.022 15.868 61.955 1.00 52.22 112 LEU A N 1
ATOM 813 C CA . LEU A 1 112 ? 29.745 16.028 62.660 1.00 52.22 112 LEU A CA 1
ATOM 814 C C . LEU A 1 112 ? 29.899 16.808 63.975 1.00 52.22 112 LEU A C 1
ATOM 816 O O . LEU A 1 112 ? 29.061 17.663 64.243 1.00 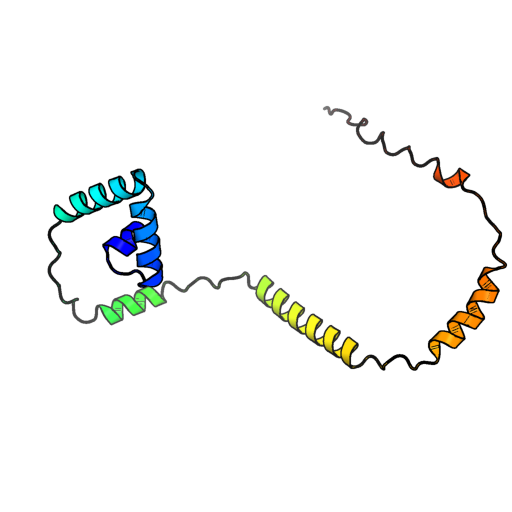52.22 112 LEU A O 1
ATOM 820 N N . ASP A 1 113 ? 31.017 16.645 64.691 1.00 53.59 113 ASP A N 1
ATOM 821 C CA . ASP A 1 113 ? 31.325 17.429 65.905 1.00 53.59 113 ASP A CA 1
ATOM 822 C C . ASP A 1 113 ? 31.543 18.929 65.619 1.00 53.59 113 ASP A C 1
ATOM 824 O O . ASP A 1 113 ? 31.462 19.760 66.516 1.00 53.59 113 ASP A O 1
ATOM 828 N N . LEU A 1 114 ? 31.784 19.313 64.358 1.00 56.25 114 LEU A N 1
ATOM 829 C CA . LEU A 1 114 ? 31.925 20.718 63.956 1.00 56.25 114 LEU A CA 1
ATOM 830 C C . LEU A 1 114 ? 30.572 21.390 63.635 1.00 56.25 114 LEU A C 1
ATOM 832 O O . LEU A 1 114 ? 30.512 22.611 63.509 1.00 56.25 114 LEU A O 1
ATOM 836 N N . PHE A 1 115 ? 29.488 20.620 63.479 1.00 50.47 115 PHE A N 1
ATOM 837 C CA . PHE A 1 115 ? 28.151 21.158 63.184 1.00 50.47 115 PHE A CA 1
ATOM 838 C C . PHE A 1 115 ? 27.292 21.381 64.433 1.00 50.47 115 PHE A C 1
ATOM 840 O O . PHE A 1 115 ? 26.291 22.091 64.339 1.00 50.47 115 PHE A O 1
ATOM 847 N N . GLU A 1 116 ? 27.680 20.839 65.591 1.00 55.25 116 GLU A N 1
ATOM 848 C CA . GLU A 1 116 ? 26.988 21.115 66.859 1.00 55.25 116 GLU A CA 1
ATOM 849 C C . GLU A 1 116 ? 27.203 22.562 67.344 1.00 55.25 116 GLU A C 1
ATOM 851 O O . GLU A 1 116 ? 26.332 23.123 68.006 1.00 55.25 116 GLU A O 1
ATOM 856 N N . ASP A 1 117 ? 28.288 23.216 66.912 1.00 53.56 117 ASP A N 1
ATOM 857 C CA . ASP A 1 117 ? 28.677 24.557 67.375 1.00 53.56 117 ASP A CA 1
ATOM 858 C C . ASP A 1 117 ? 28.231 25.731 66.475 1.00 53.56 117 ASP A C 1
ATOM 860 O O . ASP A 1 117 ? 28.593 26.882 66.724 1.00 53.56 117 ASP A O 1
ATOM 864 N N . LEU A 1 118 ? 27.382 25.505 65.463 1.00 51.97 118 LEU A N 1
ATOM 865 C CA . LEU A 1 118 ? 26.753 26.591 64.689 1.00 51.97 118 LEU A CA 1
ATOM 866 C C . LEU A 1 118 ? 25.280 26.803 65.068 1.00 51.97 118 LEU A C 1
ATOM 868 O O . LEU A 1 118 ? 24.391 26.883 64.224 1.00 51.97 118 LEU A O 1
ATOM 872 N N . ASN A 1 119 ? 25.015 26.991 66.362 1.00 51.44 119 ASN A N 1
ATOM 873 C CA . ASN A 1 119 ? 23.731 27.499 66.862 1.00 51.44 119 ASN A CA 1
ATOM 874 C C . ASN A 1 119 ? 23.611 29.032 66.696 1.00 51.44 119 ASN A C 1
ATOM 876 O O . ASN A 1 119 ? 23.190 29.756 67.599 1.00 51.44 119 ASN A O 1
ATOM 880 N N . VAL A 1 120 ? 24.034 29.552 65.541 1.00 56.12 120 VAL A N 1
ATOM 881 C CA . VAL A 1 120 ? 24.054 30.987 65.237 1.00 56.12 120 VAL A CA 1
ATOM 882 C C . VAL A 1 120 ? 23.530 31.195 63.820 1.00 56.12 120 VAL A C 1
ATOM 884 O O . VAL A 1 120 ? 24.262 31.115 62.844 1.00 56.12 120 VAL A O 1
ATOM 887 N N . VAL A 1 121 ? 22.211 31.356 63.726 1.00 53.91 121 VAL A N 1
ATOM 888 C CA . VAL A 1 121 ? 21.466 32.488 63.136 1.00 53.91 121 VAL A CA 1
ATOM 889 C C . VAL A 1 121 ? 20.035 31.982 62.914 1.00 53.91 121 VAL A C 1
ATOM 891 O O . VAL A 1 121 ? 19.617 31.609 61.820 1.00 53.91 121 VAL A O 1
ATOM 894 N N . GLN A 1 122 ? 19.259 31.962 63.999 1.00 55.09 122 GLN A N 1
ATOM 895 C CA . GLN A 1 122 ? 17.802 31.934 63.929 1.00 55.09 122 GLN A CA 1
ATOM 896 C C . GLN A 1 122 ? 17.306 33.317 63.495 1.00 55.09 122 GLN A C 1
ATOM 898 O O . GLN A 1 122 ? 16.932 34.138 64.324 1.00 55.09 122 GLN A O 1
ATOM 903 N N . ASN A 1 123 ? 17.337 33.601 62.195 1.00 55.59 123 ASN A N 1
ATOM 904 C CA . ASN A 1 123 ? 16.679 34.785 61.636 1.00 55.59 123 ASN A CA 1
ATOM 905 C C . ASN A 1 123 ? 15.706 34.358 60.534 1.00 55.59 123 ASN A C 1
ATOM 907 O O . ASN A 1 123 ? 15.874 34.648 59.352 1.00 55.59 123 ASN A O 1
ATOM 911 N N . GLN A 1 124 ? 14.675 33.617 60.949 1.00 53.34 124 GLN A N 1
ATOM 912 C CA . GLN A 1 124 ? 13.541 33.239 60.099 1.00 53.34 124 GLN A CA 1
ATOM 913 C C . GLN A 1 124 ? 12.688 34.452 59.671 1.00 53.34 124 GLN A C 1
ATOM 915 O O . GLN A 1 124 ? 11.821 34.312 58.812 1.00 53.34 124 GLN A O 1
ATOM 920 N N . ASP A 1 125 ? 12.965 35.645 60.205 1.00 53.75 125 ASP A N 1
ATOM 921 C CA . ASP A 1 125 ? 12.282 36.888 59.839 1.00 53.75 125 ASP A CA 1
ATOM 922 C C . ASP A 1 125 ? 12.819 37.524 58.543 1.00 53.75 125 ASP A C 1
ATOM 924 O O . ASP A 1 125 ? 12.112 38.303 57.911 1.00 53.75 125 ASP A O 1
ATOM 928 N N . ALA A 1 126 ? 14.015 37.147 58.070 1.00 56.53 126 ALA A N 1
ATOM 929 C CA . ALA A 1 126 ? 14.606 37.715 56.849 1.00 56.53 126 ALA A CA 1
ATOM 930 C C . ALA A 1 126 ? 14.054 37.119 55.534 1.00 56.53 126 ALA A C 1
ATOM 932 O O . ALA A 1 126 ? 14.326 37.643 54.457 1.00 56.53 126 ALA A O 1
ATOM 933 N N . LEU A 1 127 ? 13.280 36.029 55.599 1.00 49.53 127 LEU A N 1
ATOM 934 C CA . LEU A 1 127 ? 12.713 35.348 54.422 1.00 49.53 127 LEU A CA 1
ATOM 935 C C . LEU A 1 127 ? 11.211 35.610 54.222 1.00 49.53 127 LEU A C 1
ATOM 937 O O . LEU A 1 127 ? 10.628 35.085 53.277 1.00 49.53 127 LEU A O 1
ATOM 941 N N . ARG A 1 128 ? 10.579 36.427 55.076 1.00 52.50 128 ARG A N 1
ATOM 942 C CA . ARG A 1 128 ? 9.162 36.811 54.930 1.00 52.50 128 ARG A CA 1
ATOM 943 C C . ARG A 1 128 ? 8.914 37.958 53.947 1.00 52.50 128 ARG A C 1
ATOM 945 O O . ARG A 1 128 ? 7.767 38.187 53.595 1.00 52.50 128 ARG A O 1
ATOM 952 N N . ASP A 1 129 ? 9.959 38.638 53.478 1.00 57.50 129 ASP A N 1
ATOM 953 C CA . ASP A 1 129 ? 9.826 39.896 52.724 1.00 57.50 129 ASP A CA 1
ATOM 954 C C . ASP A 1 129 ? 9.991 39.749 51.196 1.00 57.50 129 ASP A C 1
ATOM 956 O O . ASP A 1 129 ? 10.254 40.715 50.483 1.00 57.50 129 ASP A O 1
ATOM 960 N N . LEU A 1 130 ? 9.829 38.533 50.658 1.00 54.03 130 LEU A N 1
ATOM 961 C CA . LEU A 1 130 ? 9.879 38.265 49.210 1.00 54.03 130 LEU A CA 1
ATOM 962 C C . LEU A 1 130 ? 8.500 38.011 48.576 1.00 54.03 130 LEU A C 1
ATOM 964 O O . LEU A 1 130 ? 8.424 37.513 47.455 1.00 54.03 130 LEU A O 1
ATOM 968 N N . ASP A 1 131 ? 7.416 38.453 49.220 1.00 54.75 131 ASP A N 1
ATOM 969 C CA . ASP A 1 131 ? 6.088 38.567 48.585 1.00 54.75 131 ASP A CA 1
ATOM 970 C C . ASP A 1 131 ? 5.992 39.746 47.581 1.00 54.75 131 ASP A C 1
ATOM 972 O O . ASP A 1 131 ? 4.946 40.002 46.982 1.00 54.75 131 ASP A O 1
ATOM 976 N N . VAL A 1 132 ? 7.099 40.448 47.305 1.00 58.53 132 VAL A N 1
ATOM 977 C CA . VAL A 1 132 ? 7.145 41.630 46.421 1.00 58.53 132 VAL A CA 1
ATOM 978 C C . VAL A 1 132 ? 7.667 41.303 45.012 1.00 58.53 132 VAL A C 1
ATOM 980 O O . VAL A 1 132 ? 8.513 42.000 44.462 1.00 58.53 132 VAL A O 1
ATOM 983 N N . VAL A 1 133 ? 7.135 40.255 44.373 1.00 52.78 133 VAL A N 1
ATOM 984 C CA . VAL A 1 133 ? 7.198 40.113 42.895 1.00 52.78 133 VAL A CA 1
ATOM 985 C C . VAL A 1 133 ? 5.811 39.848 42.278 1.00 52.78 133 VAL A C 1
ATOM 987 O O . VAL A 1 133 ? 5.675 39.645 41.075 1.00 52.78 133 VAL A O 1
ATOM 990 N N . ALA A 1 134 ? 4.730 39.968 43.057 1.00 56.28 134 ALA A N 1
ATOM 991 C CA . ALA A 1 134 ? 3.361 39.939 42.523 1.00 56.28 134 ALA A CA 1
ATOM 992 C C . ALA A 1 134 ? 2.948 41.235 41.775 1.00 56.28 134 ALA A C 1
ATOM 994 O O . ALA A 1 134 ? 1.850 41.313 41.223 1.00 56.28 134 ALA A O 1
ATOM 995 N N . VAL A 1 135 ? 3.823 42.249 41.700 1.00 59.34 135 VAL A N 1
ATOM 996 C CA . VAL A 1 135 ? 3.525 43.579 41.121 1.00 59.34 135 VAL A CA 1
ATOM 997 C C . VAL A 1 135 ? 4.445 43.919 39.935 1.00 59.34 135 VAL A C 1
ATOM 999 O O . VAL A 1 135 ? 4.790 45.069 39.703 1.00 59.34 135 VAL A O 1
ATOM 1002 N N . LEU A 1 136 ? 4.863 42.921 39.147 1.00 52.38 136 LEU A N 1
ATOM 1003 C CA . LEU A 1 136 ? 5.493 43.173 37.836 1.00 52.38 136 LEU A CA 1
ATOM 1004 C C . LEU A 1 136 ? 4.495 43.148 36.667 1.00 52.38 136 LEU A C 1
ATOM 1006 O O . LEU A 1 136 ? 4.839 43.579 35.572 1.00 52.38 136 LEU A O 1
ATOM 1010 N N . HIS A 1 137 ? 3.250 42.705 36.884 1.00 53.34 137 HIS A N 1
ATOM 1011 C CA . HIS A 1 137 ? 2.231 42.656 35.825 1.00 53.34 137 HIS A CA 1
ATOM 1012 C C . HIS A 1 137 ? 1.448 43.974 35.633 1.00 53.34 137 HIS A C 1
ATOM 1014 O O . HIS A 1 137 ? 0.672 44.080 34.689 1.00 53.34 137 HIS A O 1
ATOM 1020 N N . THR A 1 138 ? 1.642 44.982 36.494 1.00 59.12 138 THR A N 1
ATOM 1021 C CA . THR A 1 138 ? 0.861 46.238 36.479 1.00 59.12 138 THR A CA 1
ATOM 1022 C C . THR A 1 138 ? 1.596 47.450 35.908 1.00 59.12 138 THR A C 1
ATOM 1024 O O . THR A 1 138 ? 1.027 48.536 35.896 1.00 59.12 138 THR A O 1
ATOM 1027 N N . LEU A 1 139 ? 2.828 47.311 35.410 1.00 51.22 139 LEU A N 1
ATOM 1028 C CA . LEU A 1 139 ? 3.524 48.401 34.715 1.00 51.22 139 LEU A CA 1
ATOM 1029 C C . LEU A 1 139 ? 3.659 48.091 33.225 1.00 51.22 139 LEU A C 1
ATOM 1031 O O . LEU A 1 139 ? 4.752 47.935 32.691 1.00 51.22 139 LEU A O 1
ATOM 1035 N N . GLN A 1 140 ? 2.511 48.037 32.554 1.00 58.34 140 GLN A N 1
ATOM 1036 C CA . GLN A 1 140 ? 2.413 48.342 31.133 1.00 58.34 140 GLN A CA 1
ATOM 1037 C C . GLN A 1 140 ? 1.977 49.810 31.001 1.00 58.34 140 GLN A C 1
ATOM 1039 O O . GLN A 1 140 ? 0.811 50.108 31.235 1.00 58.34 140 GLN A O 1
ATOM 1044 N N . PRO A 1 141 ? 2.871 50.738 30.633 1.00 53.38 141 PRO A N 1
ATOM 1045 C CA . PRO A 1 141 ? 2.486 51.956 29.933 1.00 53.38 141 PRO A CA 1
ATOM 1046 C C . PRO A 1 141 ? 2.685 51.679 28.436 1.00 53.38 141 PRO A C 1
ATOM 1048 O O . PRO A 1 141 ? 3.786 51.399 27.969 1.00 53.38 141 PRO A O 1
ATOM 1051 N N . GLU A 1 142 ? 1.613 51.455 27.683 1.00 46.38 142 GLU A N 1
ATOM 1052 C CA . GLU A 1 142 ? 0.864 52.527 27.015 1.00 46.38 142 GLU A CA 1
ATOM 1053 C C . GLU A 1 142 ? 1.790 53.489 26.269 1.00 46.38 142 GLU A C 1
ATOM 1055 O O . GLU A 1 142 ? 2.591 54.219 26.847 1.00 46.38 142 GLU A O 1
ATOM 1060 N N . GLY A 1 143 ? 1.699 53.409 24.945 1.00 43.81 143 GLY A N 1
ATOM 1061 C CA . GLY A 1 143 ? 2.548 54.146 24.036 1.00 43.81 143 GLY A CA 1
ATOM 1062 C C . GLY A 1 143 ? 2.202 55.622 23.890 1.00 43.81 143 GLY A C 1
ATOM 1063 O O . GLY A 1 143 ? 1.311 56.163 24.545 1.00 43.81 143 GLY A O 1
ATOM 1064 N N . LYS A 1 144 ? 2.863 56.156 22.855 1.00 35.28 144 LYS A N 1
ATOM 1065 C CA . LYS A 1 144 ? 2.547 57.327 22.024 1.00 35.28 144 LYS A CA 1
ATOM 1066 C C . LYS A 1 144 ? 3.482 58.517 22.270 1.00 35.28 144 LYS A C 1
ATOM 1068 O O . LYS A 1 144 ? 3.851 58.749 23.419 1.00 35.28 144 LYS A O 1
ATOM 1073 N N . PRO A 1 145 ? 3.749 59.363 21.259 1.00 49.00 145 PRO A N 1
ATOM 1074 C CA . PRO A 1 145 ? 3.638 59.213 19.799 1.00 49.00 145 PRO A CA 1
ATOM 1075 C C . PRO A 1 145 ? 4.981 58.973 19.092 1.00 49.00 145 PRO A C 1
ATOM 1077 O O . PRO A 1 145 ? 6.036 59.337 19.653 1.00 49.00 145 PRO A O 1
#

Radius of gyration: 36.41 Å; chains: 1; bounding box: 59×71×91 Å

Foldseek 3Di:
DLLVCLVVVNDDPVSVVVLVVVCVVDVVVVVVSVVVVVVVVVDDDDDDDDDDPCPVVVVVVVVVVPPDDPPDDPVVVVVVVVVVVVVVVVVVCVVPPPDPPPCVVVVVVVCVVVVVPPPDDPPPVVPPPPPPPVPPVPPDDDDDD

pLDDT: mean 75.74, std 17.81, range [35.28, 98.12]

Secondary structure (DSSP, 8-state):
-HHHHHHTT-S-HHHHHHHHHHHHH-HHHHHHHHHHHHHHHHSPPPP--PPPTTHHHHHHHHHHHSPPPPSS-HHHHHHHHHHHHHHHHHHHHHHSS----TTHHHHHHHHHTTTTT------GGGGS---TTTTSSS-------